Protein AF-A0A6V7I3J2-F1 (afdb_monomer)

pLDDT: mean 95.9, std 2.27, range [84.38, 98.06]

Structure (mmCIF, N/CA/C/O backbone):
data_AF-A0A6V7I3J2-F1
#
_entry.id   AF-A0A6V7I3J2-F1
#
loop_
_atom_site.group_PDB
_atom_site.id
_atom_site.type_symbol
_atom_site.label_atom_id
_atom_site.label_alt_id
_atom_site.label_comp_id
_atom_site.label_asym_id
_atom_site.label_entity_id
_atom_site.label_seq_id
_atom_site.pdbx_PDB_ins_code
_atom_site.Cartn_x
_atom_site.Cartn_y
_atom_site.Cartn_z
_atom_site.occupancy
_atom_site.B_iso_or_equiv
_atom_site.auth_seq_id
_atom_site.auth_comp_id
_atom_site.auth_asym_id
_atom_site.auth_atom_id
_atom_site.pdbx_PDB_model_num
ATOM 1 N N . THR A 1 1 ? 2.852 -3.740 -21.456 1.00 84.38 1 THR A N 1
ATOM 2 C CA . THR A 1 1 ? 3.205 -3.658 -20.028 1.00 84.38 1 THR A CA 1
ATOM 3 C C . THR A 1 1 ? 4.271 -2.611 -19.846 1.00 84.38 1 THR A C 1
ATOM 5 O O . THR A 1 1 ? 5.212 -2.601 -20.628 1.00 84.38 1 THR A O 1
ATOM 8 N N . ILE A 1 2 ? 4.099 -1.720 -18.875 1.00 93.75 2 ILE A N 1
ATOM 9 C CA . ILE A 1 2 ? 5.063 -0.680 -18.505 1.00 93.75 2 ILE A CA 1
ATOM 10 C C . ILE A 1 2 ? 5.598 -1.039 -17.122 1.00 93.75 2 ILE A C 1
ATOM 12 O O . ILE A 1 2 ? 4.822 -1.397 -16.240 1.00 93.75 2 ILE A O 1
ATOM 16 N N . THR A 1 3 ? 6.909 -0.950 -16.935 1.00 95.31 3 THR A N 1
ATOM 17 C CA . THR A 1 3 ? 7.541 -1.111 -15.623 1.00 95.31 3 THR A CA 1
ATOM 18 C C . THR A 1 3 ? 8.206 0.188 -15.215 1.00 95.31 3 THR A C 1
ATOM 20 O O . THR A 1 3 ? 8.906 0.794 -16.027 1.00 95.31 3 THR A O 1
ATOM 23 N N . CYS A 1 4 ? 8.014 0.606 -13.972 1.00 95.75 4 CYS A N 1
ATOM 24 C CA . CYS A 1 4 ? 8.652 1.800 -13.431 1.00 95.75 4 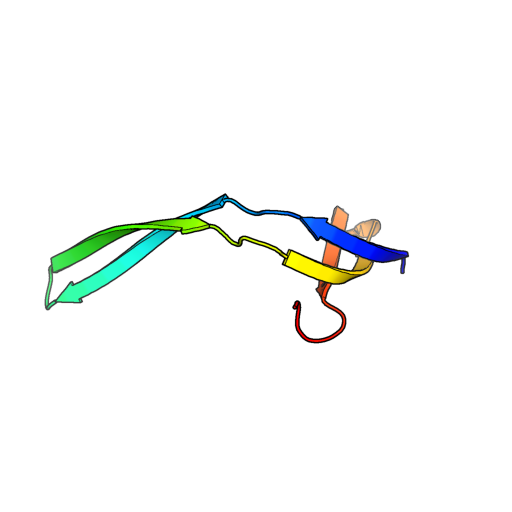CYS A CA 1
ATOM 25 C C . CYS A 1 4 ? 8.986 1.620 -11.953 1.00 95.75 4 CYS A C 1
ATOM 27 O O . CYS A 1 4 ? 8.349 0.837 -11.253 1.00 95.75 4 CYS A O 1
ATOM 29 N N . ASP A 1 5 ? 9.985 2.355 -11.479 1.00 96.75 5 ASP A N 1
ATOM 30 C CA . ASP A 1 5 ? 10.288 2.420 -10.055 1.00 96.75 5 ASP A CA 1
ATOM 31 C C . ASP A 1 5 ? 9.449 3.543 -9.418 1.00 96.75 5 ASP A C 1
ATOM 33 O O . ASP A 1 5 ? 9.265 4.615 -9.999 1.00 96.75 5 ASP A O 1
ATOM 37 N N . CYS A 1 6 ? 8.903 3.279 -8.234 1.00 95.75 6 CYS A N 1
ATOM 38 C CA . CYS A 1 6 ? 8.070 4.190 -7.463 1.00 95.75 6 CYS A CA 1
ATOM 39 C C . CYS A 1 6 ? 8.738 4.466 -6.119 1.00 95.75 6 CYS A C 1
ATOM 41 O O . CYS A 1 6 ? 9.045 3.537 -5.373 1.00 95.75 6 CYS A O 1
ATOM 43 N N . GLU A 1 7 ? 8.932 5.746 -5.813 1.00 97.06 7 GLU A N 1
ATOM 44 C CA . GLU A 1 7 ? 9.347 6.226 -4.499 1.00 97.06 7 GLU A CA 1
ATOM 45 C C . GLU A 1 7 ? 8.351 7.294 -4.039 1.00 97.06 7 GLU A C 1
ATOM 47 O O . GLU A 1 7 ? 8.138 8.297 -4.722 1.00 97.06 7 GLU A O 1
ATOM 52 N N . ALA A 1 8 ? 7.687 7.047 -2.912 1.00 96.06 8 ALA A N 1
ATOM 53 C CA . ALA A 1 8 ? 6.623 7.901 -2.397 1.00 96.06 8 ALA A CA 1
ATOM 54 C C . ALA A 1 8 ? 6.596 7.923 -0.862 1.00 96.06 8 ALA A C 1
ATOM 56 O O . ALA A 1 8 ? 7.137 7.041 -0.198 1.00 96.06 8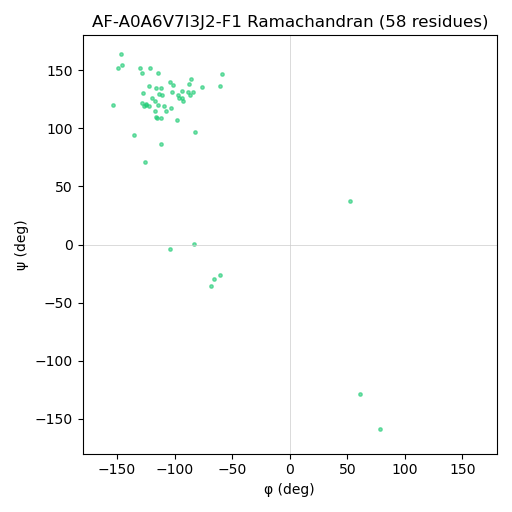 ALA A O 1
ATOM 57 N N . THR A 1 9 ? 5.897 8.906 -0.292 1.00 97.19 9 THR A N 1
ATOM 58 C CA . THR A 1 9 ? 5.637 9.017 1.156 1.00 97.19 9 THR A CA 1
ATOM 59 C C . THR A 1 9 ? 4.133 9.152 1.451 1.00 97.19 9 THR A C 1
ATOM 61 O O . THR A 1 9 ? 3.646 10.232 1.798 1.00 97.19 9 THR A O 1
ATOM 64 N N . PRO A 1 10 ? 3.339 8.076 1.267 1.00 95.75 10 PRO A N 1
ATOM 65 C CA . PRO A 1 10 ? 1.888 8.129 1.435 1.00 95.75 10 PRO A CA 1
ATOM 66 C C . PRO A 1 10 ? 1.450 8.521 2.852 1.00 95.75 10 PRO A C 1
ATOM 68 O O . PRO A 1 10 ? 1.925 7.973 3.847 1.00 95.75 10 PRO A O 1
ATOM 71 N N . ALA A 1 11 ? 0.457 9.404 2.941 1.00 97.06 11 ALA A N 1
ATOM 72 C CA . ALA A 1 11 ? -0.260 9.706 4.176 1.00 97.06 11 ALA A CA 1
ATOM 73 C C . ALA A 1 11 ? -1.719 9.261 4.037 1.00 97.06 11 ALA A C 1
ATOM 75 O O . ALA A 1 11 ? -2.436 9.724 3.152 1.00 97.06 11 ALA A O 1
ATOM 76 N N . LEU A 1 12 ? -2.153 8.357 4.911 1.00 97.25 12 LEU A N 1
ATOM 77 C CA . LEU A 1 12 ? -3.447 7.687 4.846 1.00 97.25 12 LEU A CA 1
ATOM 78 C C . LEU A 1 12 ? -4.264 7.947 6.115 1.00 97.25 12 LEU A C 1
ATOM 80 O O . LEU A 1 12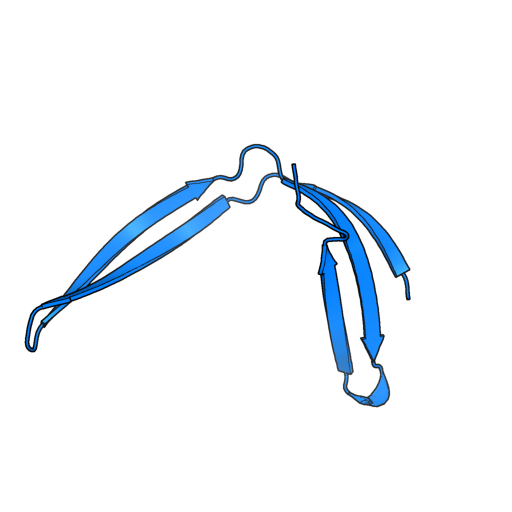 ? -3.725 8.117 7.213 1.00 97.25 12 LEU A O 1
ATOM 84 N N . GLN A 1 13 ? -5.587 7.915 5.970 1.00 97.75 13 GLN A N 1
ATOM 85 C CA . GLN A 1 13 ? -6.516 7.854 7.092 1.00 97.75 13 GLN A CA 1
ATOM 86 C C . GLN A 1 13 ? -7.042 6.423 7.218 1.00 97.75 13 GLN A C 1
ATOM 88 O O . GLN A 1 13 ? -7.702 5.916 6.315 1.00 97.75 13 GLN A O 1
ATOM 93 N N . LEU A 1 14 ? -6.756 5.772 8.343 1.00 97.62 14 LEU A N 1
ATOM 94 C CA . LEU A 1 14 ? -7.234 4.429 8.642 1.00 97.62 14 LEU A CA 1
ATOM 95 C C . LEU A 1 14 ? -8.486 4.521 9.515 1.00 97.62 14 LEU A C 1
ATOM 97 O O . LEU A 1 14 ? -8.485 5.182 10.554 1.00 97.62 14 LEU A O 1
ATOM 101 N N . LYS A 1 15 ? -9.547 3.828 9.104 1.00 97.94 15 LYS A N 1
ATOM 102 C CA . LYS A 1 15 ? -10.790 3.708 9.867 1.00 97.94 15 LYS A CA 1
ATOM 103 C C . LYS A 1 15 ? -10.992 2.245 10.246 1.00 97.94 15 LYS A C 1
ATOM 105 O O . LYS A 1 15 ? -11.242 1.413 9.380 1.00 97.94 15 LYS A O 1
ATOM 110 N N . ALA A 1 16 ? -10.846 1.939 11.529 1.00 97.56 16 ALA A N 1
ATOM 111 C CA . ALA A 1 16 ? -11.066 0.604 12.065 1.00 97.56 16 ALA A CA 1
ATOM 112 C C . ALA A 1 16 ? -12.505 0.489 12.572 1.00 97.56 16 ALA A C 1
ATOM 114 O O . ALA A 1 16 ? -12.980 1.360 13.302 1.00 97.56 16 ALA A O 1
ATOM 115 N N . PHE A 1 17 ? -13.185 -0.586 12.187 1.00 97.88 17 PHE A N 1
ATOM 116 C CA . PHE A 1 17 ? -14.547 -0.891 12.609 1.00 97.88 17 PHE A CA 1
ATOM 117 C C . PHE A 1 17 ? -14.520 -2.146 13.473 1.00 97.88 17 PHE A C 1
ATOM 119 O O . PHE A 1 17 ? -13.947 -3.160 13.074 1.00 97.88 17 PHE A O 1
ATOM 126 N N . ARG A 1 18 ? -15.144 -2.090 14.648 1.00 97.44 18 ARG A N 1
ATOM 127 C CA . ARG A 1 18 ? -15.270 -3.227 15.557 1.00 97.44 18 ARG A CA 1
ATOM 128 C C . ARG A 1 18 ? -16.736 -3.449 15.885 1.00 97.44 18 ARG A C 1
ATOM 130 O O . ARG A 1 18 ? -17.382 -2.579 16.458 1.00 97.44 18 ARG A O 1
ATOM 137 N N . GLN A 1 19 ? -17.253 -4.625 15.556 1.00 97.25 19 GLN A N 1
ATOM 138 C CA . GLN A 1 19 ? -18.607 -5.008 15.941 1.00 97.25 19 GLN A CA 1
ATOM 139 C C . GLN A 1 19 ? -18.611 -5.584 17.363 1.00 97.25 19 GLN A C 1
ATOM 141 O O . GLN A 1 19 ? -17.800 -6.451 17.695 1.00 97.25 19 GLN A O 1
ATOM 146 N N . ARG A 1 20 ? -19.527 -5.103 18.207 1.00 95.56 20 ARG A N 1
ATOM 147 C CA . ARG A 1 20 ? -19.773 -5.602 19.563 1.00 95.56 20 ARG A CA 1
ATOM 148 C C . ARG A 1 20 ? -21.283 -5.736 19.778 1.00 95.56 20 ARG A C 1
ATOM 150 O O . ARG A 1 20 ? -21.955 -4.771 20.138 1.00 95.56 20 ARG A O 1
ATOM 157 N N . GLY A 1 21 ? -21.806 -6.940 19.538 1.00 94.31 21 GLY A N 1
ATOM 158 C CA . GLY A 1 21 ? -23.252 -7.181 19.467 1.00 94.31 21 GLY A CA 1
ATOM 159 C C . GLY A 1 21 ? -23.879 -6.360 18.337 1.00 94.31 21 GLY A C 1
ATOM 160 O O . GLY A 1 21 ? -23.351 -6.339 17.225 1.00 94.31 21 GLY A O 1
ATOM 161 N N . ASP A 1 22 ? -24.941 -5.620 18.654 1.00 96.12 22 ASP A N 1
ATOM 162 C CA . ASP A 1 22 ? -25.658 -4.763 17.696 1.00 96.12 22 ASP A CA 1
ATOM 163 C C . ASP A 1 22 ? -25.014 -3.380 17.492 1.00 96.12 22 ASP A C 1
ATOM 165 O O . ASP A 1 22 ? -25.526 -2.552 16.740 1.00 96.12 22 ASP A O 1
ATOM 169 N N . LYS A 1 23 ? -23.893 -3.090 18.166 1.00 96.56 23 LYS A N 1
ATOM 170 C CA . LYS A 1 23 ? -23.174 -1.816 18.035 1.00 96.56 23 LYS 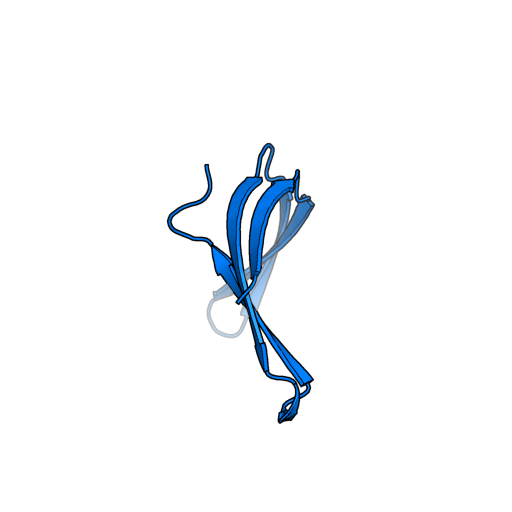A CA 1
ATOM 171 C C . LYS A 1 23 ? -21.909 -1.983 17.195 1.00 96.56 23 LYS A C 1
ATOM 173 O O . LYS A 1 23 ? -21.163 -2.947 17.364 1.00 96.56 23 LYS A O 1
ATOM 178 N N . VAL A 1 24 ? -21.637 -1.002 16.333 1.00 97.62 24 VAL A N 1
ATOM 179 C CA . VAL A 1 24 ? -20.364 -0.868 15.611 1.00 97.62 24 VAL A CA 1
ATOM 180 C C . VAL A 1 24 ? -19.591 0.302 16.203 1.00 97.62 24 VAL A C 1
ATOM 182 O O . VAL A 1 24 ? -20.012 1.453 16.112 1.00 97.62 24 VAL A O 1
ATOM 185 N N . GLU A 1 25 ? -18.457 -0.001 16.817 1.00 97.62 25 GLU A N 1
ATOM 186 C CA . GLU A 1 25 ? -17.488 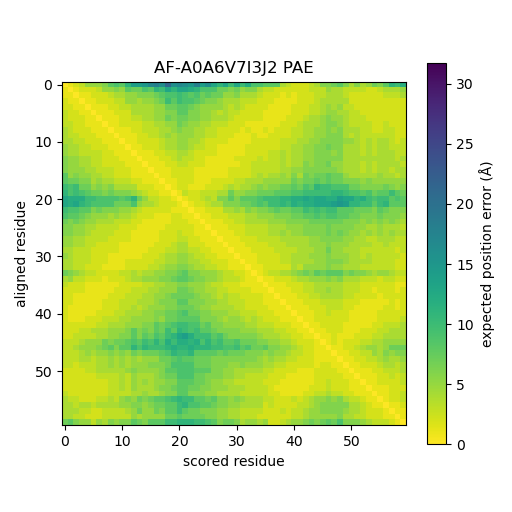0.986 17.277 1.00 97.62 25 GLU A CA 1
ATOM 187 C C . GLU A 1 25 ? -16.542 1.345 16.126 1.00 97.62 25 GLU A C 1
ATOM 189 O O . GLU A 1 25 ? -16.156 0.491 15.322 1.00 97.62 25 GLU A O 1
ATOM 194 N N . VAL A 1 26 ? -16.168 2.621 16.042 1.00 98.00 26 VAL A N 1
ATOM 195 C CA . VAL A 1 26 ? -15.325 3.155 14.971 1.00 98.00 26 VAL A CA 1
ATOM 196 C C . VAL A 1 26 ? -14.150 3.909 15.575 1.00 98.00 26 VAL A C 1
ATOM 198 O O . VAL A 1 26 ? -14.336 4.786 16.416 1.00 98.00 26 VAL A O 1
ATOM 201 N N . SER A 1 27 ? -12.940 3.605 15.118 1.00 97.94 27 SER A N 1
ATOM 202 C CA . SER A 1 27 ? -11.714 4.302 15.514 1.00 97.94 27 SER A CA 1
ATOM 203 C C . SER A 1 27 ? -11.002 4.874 14.291 1.00 97.94 27 SER A C 1
ATOM 205 O O . SER A 1 27 ? -10.891 4.211 13.260 1.00 97.94 27 SER A O 1
ATOM 207 N N . HIS A 1 28 ? -10.531 6.116 14.402 1.00 98.06 28 HIS A N 1
ATOM 208 C CA . HIS A 1 28 ? -9.850 6.840 13.329 1.00 98.06 28 HIS A CA 1
ATOM 209 C C . HIS A 1 28 ? -8.374 7.029 13.675 1.00 98.06 28 HIS A C 1
ATOM 211 O O . HIS A 1 28 ? -8.050 7.553 14.739 1.00 98.06 28 HIS A O 1
ATOM 217 N N . TYR A 1 29 ? -7.490 6.656 12.755 1.00 97.94 29 TYR A N 1
ATOM 218 C CA . TYR A 1 29 ? -6.044 6.783 12.902 1.00 97.94 29 TYR A CA 1
ATOM 219 C C . TYR A 1 29 ? -5.438 7.456 11.674 1.00 97.94 29 TYR A C 1
ATOM 221 O O . TYR A 1 29 ? -5.949 7.336 10.558 1.00 97.94 29 TYR A O 1
ATOM 229 N N . ARG A 1 30 ? -4.311 8.140 11.871 1.00 97.12 30 ARG A N 1
ATOM 230 C CA . ARG A 1 30 ? -3.436 8.559 10.776 1.00 97.12 30 ARG A CA 1
ATOM 231 C C . ARG A 1 30 ? -2.358 7.498 10.587 1.00 97.12 30 ARG A C 1
ATOM 233 O O . ARG A 1 30 ? -1.659 7.173 1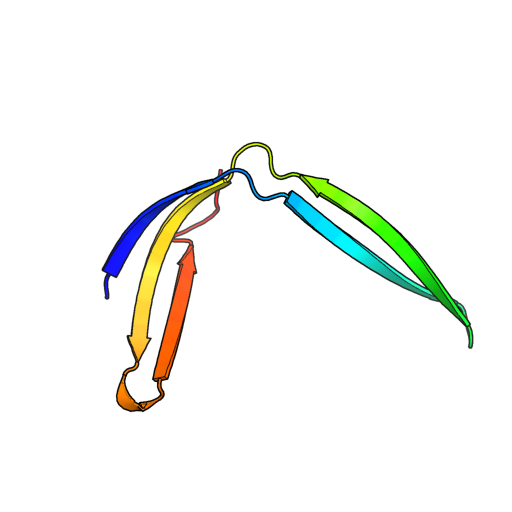1.541 1.00 97.12 30 ARG A O 1
ATOM 240 N N . ALA A 1 31 ? -2.216 6.995 9.369 1.00 97.19 31 ALA A N 1
ATOM 241 C CA . ALA A 1 31 ? -1.173 6.053 8.992 1.00 97.19 31 ALA A CA 1
ATOM 242 C C . ALA A 1 31 ? -0.262 6.727 7.963 1.00 97.19 31 ALA A C 1
ATOM 244 O O . ALA A 1 31 ? -0.677 6.983 6.836 1.00 97.19 31 ALA A O 1
ATOM 245 N N . ASN A 1 32 ? 0.964 7.057 8.360 1.00 96.88 32 ASN A N 1
ATOM 246 C CA . ASN A 1 32 ? 1.966 7.600 7.447 1.00 96.88 32 ASN A CA 1
ATOM 247 C C . ASN A 1 32 ? 2.948 6.489 7.076 1.00 96.88 32 ASN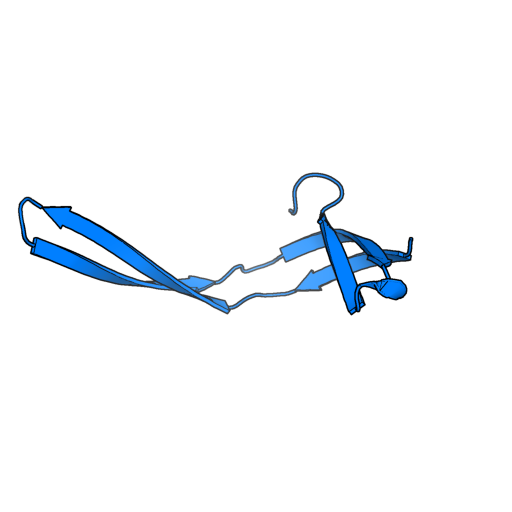 A C 1
ATOM 249 O O . ASN A 1 32 ? 3.473 5.812 7.959 1.00 96.88 32 ASN A O 1
ATOM 253 N N . VAL A 1 33 ? 3.210 6.329 5.783 1.00 95.12 33 VAL A N 1
ATOM 254 C CA . VAL A 1 33 ? 4.263 5.459 5.266 1.00 95.12 33 VAL A CA 1
ATOM 255 C C . VAL A 1 33 ? 5.468 6.346 4.974 1.00 95.12 33 VAL A C 1
ATOM 257 O O . VAL A 1 33 ? 5.452 7.152 4.045 1.00 95.12 33 VAL A O 1
ATOM 260 N N . ASN A 1 34 ? 6.496 6.237 5.818 1.00 92.69 34 ASN A N 1
ATOM 261 C CA . ASN A 1 34 ? 7.658 7.134 5.787 1.00 92.69 34 ASN A CA 1
ATOM 262 C C . ASN A 1 34 ? 8.481 6.998 4.506 1.00 92.69 34 ASN A C 1
ATOM 264 O O . ASN A 1 34 ? 9.111 7.961 4.080 1.00 92.69 34 ASN A O 1
ATOM 268 N N . ARG A 1 35 ? 8.485 5.804 3.914 1.00 94.56 35 ARG A N 1
ATOM 269 C CA . ARG A 1 35 ? 9.106 5.523 2.629 1.00 94.56 35 ARG A CA 1
ATOM 270 C C . ARG A 1 35 ? 8.381 4.339 2.016 1.00 94.56 35 ARG A C 1
ATOM 272 O O . ARG A 1 35 ? 8.312 3.290 2.635 1.00 94.56 35 ARG A O 1
ATOM 279 N N . PHE A 1 36 ? 7.799 4.542 0.846 1.00 96.06 36 PHE A N 1
ATOM 280 C CA . PHE A 1 36 ? 7.238 3.492 0.014 1.00 96.06 36 PHE A CA 1
ATOM 281 C C . PHE A 1 36 ? 8.115 3.399 -1.222 1.00 96.06 36 PHE A C 1
ATOM 283 O O . PHE A 1 36 ? 8.099 4.313 -2.051 1.00 96.06 36 PHE A O 1
ATOM 290 N N . ARG A 1 37 ? 8.896 2.326 -1.329 1.00 97.25 37 ARG A N 1
ATOM 291 C CA . ARG A 1 37 ? 9.744 2.080 -2.491 1.00 97.25 37 ARG A CA 1
ATOM 292 C C . ARG A 1 37 ? 9.385 0.737 -3.101 1.00 97.25 37 ARG A C 1
ATOM 294 O O . ARG A 1 37 ? 9.483 -0.291 -2.441 1.00 97.25 37 ARG A O 1
ATOM 301 N N . ALA A 1 38 ? 8.954 0.753 -4.354 1.00 97.19 38 ALA A N 1
ATOM 302 C CA . ALA A 1 38 ? 8.521 -0.447 -5.055 1.00 97.19 38 ALA A CA 1
ATOM 303 C C . ALA A 1 38 ? 8.805 -0.339 -6.549 1.00 97.19 38 ALA A C 1
ATOM 305 O O . ALA A 1 38 ? 8.758 0.747 -7.124 1.00 97.19 38 ALA A O 1
ATOM 306 N N . ARG A 1 39 ? 9.018 -1.479 -7.203 1.00 97.06 39 ARG A N 1
ATOM 307 C CA . ARG A 1 39 ? 8.905 -1.572 -8.657 1.00 97.06 39 ARG A CA 1
ATOM 308 C C . ARG A 1 39 ? 7.454 -1.860 -9.013 1.00 97.06 39 ARG A C 1
ATOM 310 O O . ARG A 1 39 ? 6.856 -2.777 -8.462 1.00 97.06 39 ARG A O 1
ATOM 317 N N . LEU A 1 40 ? 6.880 -1.075 -9.912 1.00 96.94 40 LEU A N 1
ATOM 318 C CA . LEU A 1 40 ? 5.511 -1.231 -10.381 1.00 96.94 40 LEU A CA 1
ATOM 319 C C . LEU A 1 40 ? 5.490 -1.904 -11.751 1.00 96.94 40 LEU A C 1
ATOM 321 O O . LEU A 1 40 ? 6.253 -1.544 -12.648 1.00 96.94 40 LEU A O 1
ATOM 325 N N . ASN A 1 41 ? 4.570 -2.847 -11.917 1.00 96.75 41 ASN A N 1
ATOM 326 C CA . ASN A 1 41 ? 4.189 -3.429 -13.192 1.00 96.75 41 ASN A CA 1
ATOM 327 C C . ASN A 1 41 ? 2.779 -2.946 -13.548 1.00 96.75 41 ASN A C 1
ATOM 329 O O . ASN A 1 41 ? 1.830 -3.171 -12.794 1.00 96.75 41 ASN A O 1
ATOM 333 N N . VAL A 1 42 ? 2.665 -2.251 -14.678 1.00 96.12 42 VAL A N 1
ATOM 334 C CA . VAL A 1 42 ? 1.437 -1.602 -15.136 1.00 96.12 42 VAL A CA 1
ATOM 335 C C . VAL A 1 42 ? 0.973 -2.226 -16.448 1.00 96.12 42 VAL A C 1
ATOM 337 O O . VAL A 1 42 ? 1.689 -2.229 -17.459 1.00 96.12 42 VAL A O 1
ATOM 340 N N . VAL A 1 43 ? -0.259 -2.728 -16.454 1.00 96.50 43 VAL A N 1
ATOM 341 C CA . VAL A 1 43 ? -0.925 -3.280 -17.637 1.00 96.50 43 VAL A CA 1
ATOM 342 C C . VAL A 1 43 ? -2.156 -2.437 -17.953 1.00 96.50 43 VAL A C 1
ATOM 344 O O . VAL A 1 43 ? -3.115 -2.408 -17.187 1.00 96.50 43 VAL A O 1
ATOM 347 N N . CYS A 1 44 ? -2.136 -1.760 -19.102 1.00 95.81 44 CYS A N 1
ATOM 348 C CA . CYS A 1 44 ? -3.275 -0.988 -19.597 1.00 95.81 44 CYS A CA 1
ATOM 349 C C . CYS A 1 44 ? -4.137 -1.861 -20.517 1.00 95.81 44 CYS A C 1
ATOM 351 O O . CYS A 1 44 ? -3.641 -2.393 -21.510 1.00 95.81 44 CYS A O 1
ATOM 353 N N . ILE A 1 45 ? -5.421 -1.982 -20.189 1.00 95.12 45 ILE A N 1
ATOM 354 C CA . ILE A 1 45 ? -6.433 -2.757 -20.912 1.00 95.12 45 ILE A CA 1
ATOM 355 C C . ILE A 1 45 ? -7.410 -1.745 -21.524 1.00 95.12 45 ILE A C 1
ATOM 357 O O . ILE A 1 45 ? -8.385 -1.325 -20.894 1.00 95.12 45 ILE A O 1
ATOM 361 N N . THR A 1 46 ? -7.071 -1.254 -22.718 1.00 93.50 46 THR A N 1
ATOM 362 C CA . THR A 1 46 ? -7.703 -0.075 -23.336 1.00 93.50 46 THR A CA 1
ATOM 363 C C . THR A 1 46 ? -9.156 -0.303 -23.742 1.00 93.50 46 THR A C 1
ATOM 365 O O . THR A 1 46 ? -9.971 0.599 -23.576 1.00 93.50 46 THR A O 1
ATOM 368 N N . ASP A 1 47 ? -9.500 -1.505 -24.198 1.00 96.69 47 ASP A N 1
ATOM 369 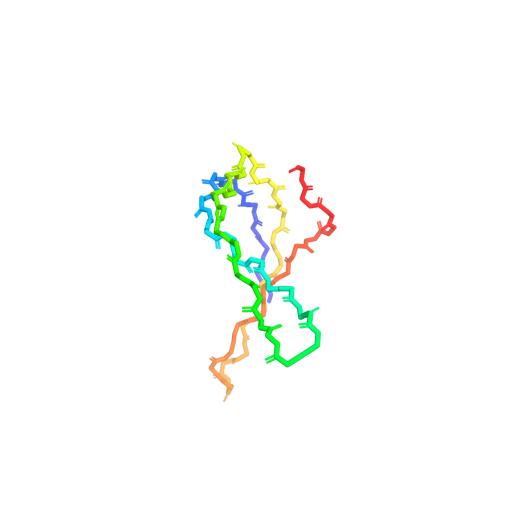C CA . ASP A 1 47 ? -10.868 -1.933 -24.527 1.00 96.69 47 ASP A CA 1
ATOM 370 C C . ASP A 1 47 ? -11.818 -1.878 -23.320 1.00 96.69 47 ASP A C 1
ATOM 372 O O . ASP A 1 47 ? -13.021 -1.691 -23.487 1.00 96.69 47 ASP A O 1
ATOM 376 N N . LYS A 1 48 ? -11.280 -1.998 -22.101 1.00 96.88 48 LYS A N 1
ATOM 377 C CA . LYS A 1 48 ? -12.044 -1.925 -20.847 1.00 96.88 48 LYS A CA 1
ATOM 378 C C . LYS A 1 48 ? -11.885 -0.603 -20.104 1.00 96.88 48 LYS A C 1
ATOM 380 O O . LYS A 1 48 ? -12.523 -0.434 -19.071 1.00 96.88 48 LYS A O 1
ATOM 385 N N . LEU A 1 49 ? -11.040 0.310 -20.591 1.00 96.50 49 LEU A N 1
ATOM 386 C CA . LEU A 1 49 ? -10.639 1.523 -19.864 1.00 96.50 49 LEU A CA 1
ATOM 387 C C . LEU A 1 49 ? -10.109 1.207 -18.451 1.00 96.50 49 LEU A C 1
ATOM 389 O O . LEU A 1 49 ? -10.368 1.935 -17.494 1.00 96.50 49 LEU A O 1
ATOM 393 N N . LEU A 1 50 ? -9.374 0.098 -18.319 1.00 96.88 50 LEU A N 1
ATOM 394 C CA . LEU A 1 50 ? -8.817 -0.368 -17.051 1.00 96.88 50 LEU A CA 1
ATOM 395 C C . LEU A 1 50 ? -7.290 -0.315 -17.067 1.00 96.88 50 LEU A C 1
ATOM 397 O O . LEU A 1 50 ? -6.645 -0.551 -18.088 1.00 96.88 50 LEU A O 1
ATOM 401 N N . MET A 1 51 ? -6.715 -0.059 -15.896 1.00 95.94 51 MET A N 1
ATOM 402 C CA . MET A 1 51 ? -5.283 -0.157 -15.646 1.00 95.94 51 MET 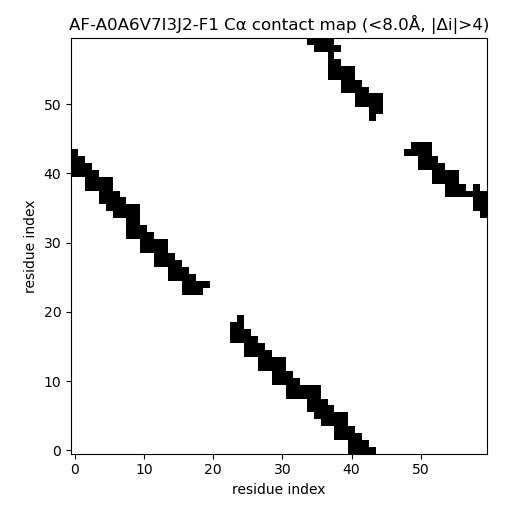A CA 1
ATOM 403 C C . MET A 1 51 ? -5.066 -1.029 -14.410 1.00 95.94 51 MET A C 1
ATOM 405 O O . MET A 1 51 ? -5.591 -0.725 -13.342 1.00 95.94 51 MET A O 1
ATOM 409 N N . ASP A 1 52 ? -4.311 -2.112 -14.566 1.00 96.31 52 ASP A N 1
ATOM 410 C CA . ASP A 1 52 ? -3.864 -2.964 -13.464 1.00 96.31 52 ASP A CA 1
ATOM 411 C C . ASP A 1 52 ? -2.456 -2.527 -13.050 1.00 96.31 52 ASP A C 1
ATOM 413 O O . ASP A 1 52 ? -1.563 -2.432 -13.896 1.00 96.31 52 ASP A O 1
ATOM 417 N N . VAL A 1 53 ? -2.272 -2.228 -11.765 1.00 95.50 53 VAL A N 1
ATOM 418 C CA . VAL A 1 53 ? -1.002 -1.778 -11.187 1.00 95.50 53 VAL A CA 1
ATOM 419 C C . VAL A 1 53 ? -0.650 -2.703 -10.037 1.00 95.50 53 VAL A C 1
ATOM 421 O O . VAL A 1 53 ? -1.397 -2.809 -9.064 1.00 95.50 53 VAL A O 1
ATOM 424 N N . LYS A 1 54 ? 0.508 -3.352 -10.132 1.00 96.19 54 LYS A N 1
ATOM 425 C CA . LYS A 1 54 ? 1.003 -4.285 -9.115 1.00 96.19 54 LYS A CA 1
ATOM 426 C C . LYS A 1 54 ? 2.421 -3.937 -8.707 1.00 96.19 54 LYS A C 1
ATOM 428 O O . LYS A 1 54 ? 3.202 -3.468 -9.530 1.00 96.19 54 LYS A O 1
ATOM 433 N N . CYS A 1 55 ? 2.749 -4.198 -7.447 1.00 96.06 55 CYS A N 1
ATOM 434 C CA . CYS A 1 55 ? 4.137 -4.209 -7.001 1.00 96.06 55 CYS A CA 1
ATOM 435 C C . CYS A 1 55 ? 4.800 -5.505 -7.474 1.00 96.06 55 CYS A C 1
ATOM 437 O O . CYS A 1 55 ? 4.214 -6.584 -7.371 1.00 96.06 55 CYS A O 1
ATOM 439 N N . ASP A 1 56 ? 6.010 -5.388 -7.999 1.00 93.31 56 ASP A N 1
ATOM 440 C CA . ASP A 1 56 ? 6.886 -6.514 -8.280 1.00 93.31 56 ASP A CA 1
ATOM 441 C C . ASP A 1 56 ? 7.595 -6.902 -6.975 1.00 93.31 56 ASP A C 1
ATOM 443 O O . ASP A 1 56 ? 8.546 -6.251 -6.544 1.00 93.31 56 ASP A O 1
ATOM 447 N N . GLY A 1 57 ? 7.046 -7.907 -6.289 1.00 90.56 57 GLY A N 1
ATOM 448 C CA . GLY A 1 57 ? 7.471 -8.296 -4.945 1.00 90.56 57 GLY A CA 1
ATOM 449 C C . GLY A 1 57 ? 6.928 -7.389 -3.834 1.00 90.56 57 GLY A C 1
ATOM 450 O O . GLY A 1 57 ? 5.901 -6.723 -3.984 1.00 90.56 57 GLY A O 1
ATOM 451 N N . TRP A 1 58 ? 7.606 -7.414 -2.683 1.00 93.06 58 TRP A N 1
ATOM 452 C CA . TRP A 1 58 ? 7.244 -6.609 -1.516 1.00 93.06 58 TRP A CA 1
ATOM 453 C C . TRP A 1 58 ? 7.917 -5.231 -1.575 1.00 93.06 58 TRP A C 1
ATOM 455 O O . TRP A 1 58 ? 9.128 -5.175 -1.789 1.00 93.06 58 TRP A O 1
ATOM 465 N N . PRO A 1 59 ? 7.163 -4.136 -1.373 1.00 92.94 59 PRO A N 1
ATOM 466 C CA . PRO A 1 59 ? 7.740 -2.813 -1.144 1.00 92.94 59 PRO A CA 1
ATOM 467 C C . PRO A 1 59 ? 8.660 -2.802 0.085 1.00 92.94 59 PRO A C 1
ATOM 469 O O . PRO A 1 59 ? 8.389 -3.521 1.049 1.00 92.94 59 PRO A O 1
ATOM 472 N N . GLU A 1 60 ? 9.715 -1.982 0.040 1.00 90.31 60 GLU A N 1
ATOM 473 C CA . GLU A 1 60 ? 10.604 -1.716 1.191 1.00 90.31 60 GLU A CA 1
ATOM 474 C C . GLU A 1 60 ? 9.885 -0.971 2.326 1.00 90.31 60 GLU A C 1
ATOM 476 O O . GLU A 1 60 ? 9.059 -0.075 2.018 1.00 90.31 60 GLU A O 1
#

Sequence (60 aa):
TITCDCEATPALQLKAFRQRGDKVEVSHYRANVNRFRARLNVVCITDKLLMDVKCDGWPE

Secondary structure (DSSP, 8-state):
-EEEEEEE--EEEEEEEEEETTEEEEEEEEEE-S-EEEEEEEEEEGGGTEEEEEESS---

Nearest PDB structures (foldseek):
  8jc7-assembly1_A  TM=4.650E-01  e=5.604E+00  Vibrio campbellii
  4tw1-assembly1_G  TM=3.989E-01  e=9.501E+00  Staphylococcus aureus subsp. aureus USA300_TCH1516
  7kxr-assembly1_A  TM=2.480E-01  e=2.772E+00  Bacillus anthracis
  3j9c-assembly1_A  TM=2.498E-01  e=4.432E+00  Bacillus anthracis

Solvent-accessible surface area (backbone atoms only — not comparable to full-atom values): 3733 Å² total; per-residue (Å²): 120,50,76,48,80,45,78,48,64,55,76,44,79,45,75,50,77,46,78,58,86,98,43,74,48,76,48,81,44,80,46,71,40,88,56,41,38,36,40,37,43,35,42,75,41,73,96,73,76,42,72,48,77,42,64,65,68,79,61,93

Foldseek 3Di:
DDKDKDKDWDKDKDWDWDDDPPDIDIDIDIDIRRIWIFIWDWDQDPVVRDIDIDGPDDTD

Radius of gyration: 17.11 Å; Cα contacts (8 Å, |Δi|>4): 109; chains: 1; bounding box: 36×18×44 Å

Mean predicted aligned error: 3.99 Å

Organism: NCBI:txid1563983